Protein AF-A0A0G0UXB0-F1 (afdb_monomer_lite)

Secondary structure (DSSP, 8-state):
--HHHHHHHHHHHHHHTTPPP------HHHHHTT-------------

pLDDT: mean 78.8, std 12.05, range [50.66, 93.56]

Radius of gyration: 13.98 Å; chains: 1; bounding box: 25×34×35 Å

Sequence (47 aa):
MNRENKLMEQVKTLKAHGYKLALAIATEAEVKAGAACGQLSIITENK

Structure (mmCIF, N/CA/C/O backbone):
data_AF-A0A0G0UXB0-F1
#
_entry.id   AF-A0A0G0UXB0-F1
#
loop_
_atom_site.group_PDB
_atom_site.id
_atom_site.type_symbol
_atom_site.label_atom_id
_atom_site.label_alt_id
_atom_site.label_comp_id
_atom_site.label_asym_id
_atom_site.label_entity_id
_atom_site.label_seq_id
_atom_site.pdbx_PDB_ins_code
_atom_site.Cartn_x
_atom_site.Cartn_y
_atom_site.Cartn_z
_atom_site.occupancy
_atom_site.B_iso_or_equiv
_atom_site.auth_seq_id
_atom_site.auth_comp_id
_atom_site.auth_asym_id
_atom_site.auth_atom_id
_atom_site.pdbx_PDB_model_num
ATOM 1 N N . MET A 1 1 ? 3.509 22.508 2.053 1.00 68.81 1 MET A N 1
ATOM 2 C CA . MET A 1 1 ? 3.382 21.227 2.786 1.00 68.81 1 MET A CA 1
ATOM 3 C C . MET A 1 1 ? 4.335 20.224 2.155 1.00 68.81 1 MET A C 1
ATOM 5 O O . MET A 1 1 ? 4.304 20.101 0.936 1.00 68.81 1 MET A O 1
ATOM 9 N N . ASN A 1 2 ? 5.226 19.593 2.925 1.00 87.00 2 ASN A N 1
ATOM 10 C CA . ASN A 1 2 ? 6.200 18.643 2.372 1.00 87.00 2 ASN A CA 1
ATOM 11 C C . ASN A 1 2 ? 5.521 17.299 2.009 1.00 87.00 2 ASN A C 1
ATOM 13 O O . ASN A 1 2 ? 4.376 17.035 2.391 1.00 87.00 2 ASN A O 1
ATOM 17 N N . ARG A 1 3 ? 6.215 16.470 1.221 1.00 86.81 3 ARG A N 1
ATOM 18 C CA . ARG A 1 3 ? 5.690 15.195 0.700 1.00 86.81 3 ARG A CA 1
ATOM 19 C C . ARG A 1 3 ? 5.280 14.230 1.818 1.00 86.81 3 ARG A C 1
ATOM 21 O O . ARG A 1 3 ? 4.255 13.567 1.695 1.00 86.81 3 ARG A O 1
ATOM 28 N N . GLU A 1 4 ? 6.046 14.198 2.902 1.00 84.38 4 GLU A N 1
ATOM 29 C CA . GLU A 1 4 ? 5.808 13.335 4.064 1.00 84.38 4 GLU A CA 1
ATOM 30 C C . GLU A 1 4 ? 4.527 13.723 4.811 1.00 84.38 4 GLU A C 1
ATOM 32 O O . GLU A 1 4 ? 3.682 12.865 5.064 1.00 84.38 4 GLU A O 1
ATOM 37 N N . ASN A 1 5 ? 4.308 15.020 5.060 1.00 88.44 5 ASN A N 1
ATOM 38 C CA . ASN A 1 5 ? 3.090 15.510 5.710 1.00 88.44 5 ASN A CA 1
ATOM 39 C C . ASN A 1 5 ? 1.843 15.192 4.874 1.00 88.44 5 ASN A C 1
ATOM 41 O O . ASN A 1 5 ? 0.806 14.829 5.423 1.00 88.44 5 ASN A O 1
ATOM 45 N N . LYS A 1 6 ? 1.944 15.266 3.540 1.00 91.94 6 LYS A N 1
ATOM 46 C CA . LYS A 1 6 ? 0.838 14.903 2.642 1.00 91.94 6 LYS A CA 1
ATOM 47 C C . LYS A 1 6 ? 0.498 13.411 2.723 1.00 91.94 6 LYS A C 1
ATOM 49 O O . LYS A 1 6 ? -0.680 13.066 2.778 1.00 91.94 6 LYS A O 1
ATOM 54 N N . LEU A 1 7 ? 1.512 12.544 2.756 1.00 88.31 7 LEU A N 1
ATOM 55 C CA . LEU A 1 7 ? 1.323 11.097 2.872 1.00 88.31 7 LEU A CA 1
ATOM 56 C C . LEU A 1 7 ? 0.623 10.736 4.192 1.00 88.31 7 LEU A C 1
ATOM 58 O O . LEU A 1 7 ? -0.321 9.948 4.204 1.00 88.31 7 LEU A O 1
ATOM 62 N N . MET A 1 8 ? 1.042 11.360 5.294 1.00 89.19 8 MET A N 1
ATOM 63 C CA . MET A 1 8 ? 0.459 11.123 6.616 1.00 89.19 8 MET A CA 1
ATOM 64 C C . MET A 1 8 ? -1.017 11.531 6.693 1.00 89.19 8 MET A C 1
ATOM 66 O O . MET A 1 8 ? -1.820 10.796 7.266 1.00 89.19 8 MET A O 1
ATOM 70 N N . GLU A 1 9 ? -1.411 12.647 6.077 1.00 93.50 9 GLU A N 1
ATOM 71 C CA . GLU A 1 9 ? -2.824 13.054 6.022 1.00 93.50 9 GLU A CA 1
ATOM 72 C C . GLU A 1 9 ? -3.689 12.094 5.189 1.00 93.50 9 GLU A C 1
ATOM 74 O O . GLU A 1 9 ? -4.817 11.767 5.572 1.00 93.50 9 GLU A O 1
ATOM 79 N N . GLN A 1 10 ? -3.153 11.557 4.088 1.00 88.69 10 GLN A N 1
ATOM 80 C CA . GLN A 1 10 ? -3.846 10.528 3.303 1.00 88.69 10 GLN A CA 1
ATOM 81 C C . GLN A 1 10 ? -4.042 9.242 4.116 1.00 88.69 10 GLN A C 1
ATOM 83 O O . GLN A 1 10 ? -5.138 8.685 4.144 1.00 88.69 10 GLN A O 1
ATOM 88 N N . VAL A 1 11 ? -3.008 8.809 4.843 1.00 89.88 11 VAL A N 1
ATOM 89 C CA . VAL A 1 11 ? -3.067 7.650 5.747 1.00 89.88 11 VAL A CA 1
ATOM 90 C C . VAL A 1 11 ? -4.125 7.845 6.836 1.00 89.88 11 VAL A C 1
ATOM 92 O O . VAL A 1 11 ? -4.926 6.940 7.078 1.00 89.88 11 VAL A O 1
ATOM 95 N N . LYS A 1 12 ? -4.173 9.025 7.472 1.00 91.56 12 LYS A N 1
ATOM 96 C CA . LYS A 1 12 ? -5.199 9.361 8.475 1.00 91.56 12 LYS A CA 1
ATOM 97 C C . LYS A 1 12 ? -6.605 9.291 7.889 1.00 91.56 12 LYS A C 1
ATOM 99 O O . LYS A 1 12 ? -7.484 8.684 8.496 1.00 91.56 12 LYS A O 1
ATOM 104 N N . THR A 1 13 ? -6.797 9.859 6.700 1.00 91.75 13 THR A N 1
ATOM 105 C CA . THR A 1 13 ? -8.088 9.853 6.003 1.00 91.75 13 THR A CA 1
ATOM 106 C C . THR A 1 13 ? -8.558 8.425 5.741 1.00 91.75 13 THR A C 1
ATOM 108 O O . THR A 1 13 ? -9.687 8.081 6.078 1.00 91.75 13 THR A O 1
ATOM 111 N N . LEU A 1 14 ? -7.690 7.559 5.213 1.00 88.44 14 LEU A N 1
ATOM 112 C CA . LEU A 1 14 ? -8.030 6.159 4.940 1.00 88.44 14 LEU A CA 1
ATOM 113 C C . LEU A 1 14 ? -8.378 5.388 6.222 1.00 88.44 14 LEU A C 1
ATOM 115 O O . LEU A 1 14 ? -9.373 4.665 6.250 1.00 88.44 14 LEU A O 1
ATOM 119 N N . LYS A 1 15 ? -7.630 5.592 7.313 1.00 89.31 15 LYS A N 1
ATOM 120 C CA . LYS A 1 15 ? -7.969 4.991 8.614 1.00 89.31 15 LYS A CA 1
ATOM 121 C C . LYS A 1 15 ? -9.329 5.461 9.135 1.00 89.31 15 LYS A C 1
ATOM 123 O O . LYS A 1 15 ? -10.101 4.636 9.611 1.00 89.31 15 LYS A O 1
ATOM 128 N N . ALA A 1 16 ? -9.642 6.754 9.014 1.00 92.50 16 ALA A N 1
ATOM 129 C CA . ALA A 1 16 ? -10.924 7.315 9.454 1.00 92.50 16 ALA A CA 1
ATOM 130 C C . ALA A 1 16 ? -12.131 6.734 8.690 1.00 92.50 16 ALA A C 1
ATOM 132 O O . ALA A 1 16 ? -13.219 6.649 9.246 1.00 92.50 16 ALA A O 1
ATOM 133 N N . HIS A 1 17 ? -11.929 6.280 7.450 1.00 93.56 17 HIS A N 1
ATOM 134 C CA . HIS A 1 17 ? -12.951 5.598 6.645 1.00 93.56 17 HIS A CA 1
ATOM 135 C C . HIS A 1 17 ? -12.998 4.074 6.876 1.00 93.56 17 HIS A C 1
ATOM 137 O O . HIS A 1 17 ? -13.725 3.371 6.180 1.00 93.56 17 HIS A O 1
ATOM 143 N N . GLY A 1 18 ? -12.230 3.544 7.836 1.00 87.12 18 GLY A N 1
ATOM 144 C CA . GLY A 1 18 ? -12.250 2.125 8.202 1.00 87.12 18 GLY A CA 1
ATOM 145 C C . GLY A 1 18 ? -11.390 1.211 7.324 1.00 87.12 18 GLY A C 1
ATOM 146 O O . GLY A 1 18 ? -11.487 -0.011 7.445 1.00 87.12 18 GLY A O 1
ATOM 147 N N . TYR A 1 19 ? -10.526 1.758 6.462 1.00 82.88 19 TYR A N 1
ATOM 148 C CA . TYR A 1 19 ? -9.609 0.939 5.670 1.00 82.88 19 TYR A CA 1
ATOM 149 C C . TYR A 1 19 ? -8.486 0.360 6.536 1.00 82.88 19 TYR A C 1
ATOM 151 O O . TYR A 1 19 ? -7.854 1.058 7.334 1.00 82.88 19 TYR A O 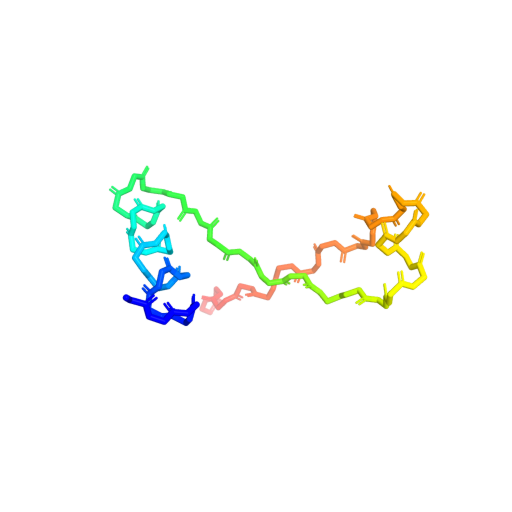1
ATOM 159 N N . LYS A 1 20 ? -8.183 -0.922 6.317 1.00 81.62 20 LYS A N 1
ATOM 160 C CA . LYS A 1 20 ? -6.968 -1.558 6.833 1.00 81.62 20 LYS A CA 1
ATOM 161 C C . LYS A 1 20 ? -5.821 -1.277 5.872 1.00 81.62 20 LYS A C 1
ATOM 163 O O . LYS A 1 20 ? -5.981 -1.387 4.660 1.00 81.62 20 LYS A O 1
ATOM 168 N N . LEU A 1 21 ? -4.676 -0.902 6.422 1.00 77.56 21 LEU A N 1
ATOM 169 C CA . LEU A 1 21 ? -3.495 -0.556 5.642 1.00 77.56 21 LEU A CA 1
ATOM 170 C C . LEU A 1 21 ? -2.491 -1.706 5.691 1.00 77.56 21 LEU A C 1
ATOM 172 O O . LEU A 1 21 ? -2.276 -2.285 6.754 1.00 77.56 21 LEU A O 1
ATOM 176 N N . ALA A 1 22 ? -1.864 -1.996 4.554 1.00 77.38 22 ALA A N 1
ATOM 177 C CA . ALA A 1 22 ? -0.746 -2.924 4.437 1.00 77.38 22 ALA A CA 1
ATOM 178 C C . ALA A 1 22 ? 0.417 -2.236 3.708 1.00 77.38 22 ALA A C 1
ATOM 180 O O . ALA A 1 22 ? 0.196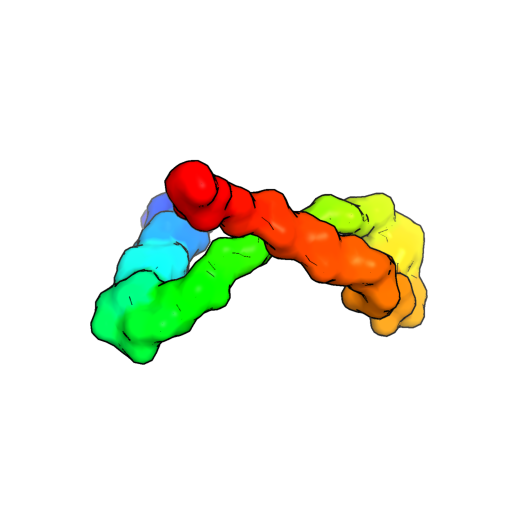 -1.360 2.869 1.00 77.38 22 ALA A O 1
ATOM 181 N N . LEU A 1 23 ? 1.647 -2.624 4.042 1.00 76.94 23 LEU A N 1
ATOM 182 C CA . LEU A 1 23 ? 2.857 -2.176 3.358 1.00 76.94 23 LEU A CA 1
ATOM 183 C C . LEU A 1 23 ? 3.290 -3.261 2.369 1.00 76.94 23 LEU A C 1
ATOM 185 O O . LEU A 1 23 ? 3.473 -4.408 2.765 1.00 76.94 23 LEU A O 1
ATOM 189 N N . ALA A 1 24 ? 3.479 -2.887 1.107 1.00 77.62 24 ALA A N 1
ATOM 190 C CA . ALA A 1 24 ? 4.112 -3.733 0.103 1.00 77.62 24 ALA A CA 1
ATOM 191 C C . ALA A 1 24 ? 5.466 -3.125 -0.278 1.00 77.62 24 ALA A C 1
ATOM 193 O O . ALA A 1 24 ? 5.579 -1.909 -0.442 1.00 77.62 24 ALA A O 1
ATOM 194 N N . ILE A 1 25 ? 6.485 -3.971 -0.408 1.00 79.19 25 ILE A N 1
ATOM 195 C CA . ILE A 1 25 ? 7.826 -3.589 -0.853 1.00 79.19 25 ILE A CA 1
ATOM 196 C C . ILE A 1 25 ? 8.051 -4.262 -2.204 1.00 79.19 25 ILE A C 1
ATOM 198 O O . ILE A 1 25 ? 7.838 -5.464 -2.328 1.00 79.19 25 ILE A O 1
ATOM 202 N N . ALA A 1 26 ? 8.463 -3.484 -3.200 1.00 82.94 26 ALA A N 1
ATOM 203 C CA . ALA A 1 26 ? 8.789 -3.968 -4.535 1.00 82.94 26 ALA A CA 1
ATOM 204 C C . ALA A 1 26 ? 10.048 -3.260 -5.044 1.00 82.94 26 ALA A C 1
ATOM 206 O O . ALA A 1 26 ? 10.325 -2.111 -4.683 1.00 82.94 26 ALA A O 1
ATOM 207 N N . THR A 1 27 ? 10.807 -3.944 -5.888 1.00 85.81 27 THR A N 1
ATOM 208 C CA . THR A 1 27 ? 11.929 -3.368 -6.627 1.00 85.81 27 THR A CA 1
ATOM 209 C C . THR A 1 27 ? 11.432 -2.381 -7.686 1.00 85.81 27 THR A C 1
ATOM 211 O O . THR A 1 27 ? 10.299 -2.456 -8.165 1.00 85.81 27 THR A O 1
ATOM 214 N N . GLU A 1 28 ? 12.294 -1.456 -8.115 1.00 87.69 28 GLU A N 1
ATOM 215 C CA . GLU A 1 28 ? 11.952 -0.503 -9.181 1.00 87.69 28 GLU A CA 1
ATOM 216 C C . GLU A 1 28 ? 11.557 -1.212 -10.491 1.00 87.69 28 GLU A C 1
ATOM 218 O O . GLU A 1 28 ? 10.659 -0.757 -11.203 1.00 87.69 28 GLU A O 1
ATOM 223 N N . ALA A 1 29 ? 12.198 -2.346 -10.794 1.00 88.69 29 ALA A N 1
ATOM 224 C CA . ALA A 1 29 ? 11.896 -3.154 -11.971 1.00 88.69 29 ALA A CA 1
ATOM 225 C C . ALA A 1 29 ? 10.469 -3.729 -11.929 1.00 88.69 29 ALA A C 1
ATOM 227 O O . ALA A 1 29 ? 9.746 -3.631 -12.919 1.00 88.69 29 ALA A O 1
ATOM 228 N N . GLU A 1 30 ? 10.037 -4.259 -10.781 1.00 85.25 30 GLU A N 1
ATOM 229 C CA . GLU A 1 30 ? 8.680 -4.797 -10.590 1.00 85.25 30 GLU A CA 1
ATOM 230 C C . GLU A 1 30 ? 7.606 -3.711 -10.722 1.00 85.25 30 GLU A C 1
ATOM 232 O O . GLU A 1 30 ? 6.562 -3.942 -11.337 1.00 85.25 30 GLU A O 1
ATOM 237 N N . VAL A 1 31 ? 7.881 -2.504 -10.208 1.00 84.25 31 VAL A N 1
ATOM 238 C CA . VAL A 1 31 ? 6.983 -1.347 -10.354 1.00 84.25 31 VAL A CA 1
ATOM 239 C C . VAL A 1 31 ? 6.842 -0.954 -11.826 1.00 84.25 31 VAL A C 1
ATOM 241 O O . VAL A 1 31 ? 5.724 -0.770 -12.307 1.00 84.25 31 VAL A O 1
ATOM 244 N N . LYS A 1 32 ? 7.955 -0.856 -12.567 1.00 85.31 32 LYS A N 1
ATOM 245 C CA . LYS A 1 32 ? 7.950 -0.483 -13.995 1.00 85.31 32 LYS A CA 1
ATOM 246 C C . LYS A 1 32 ? 7.253 -1.511 -14.878 1.00 85.31 32 LYS A C 1
ATOM 248 O O . LYS A 1 32 ? 6.605 -1.136 -15.849 1.00 85.31 32 LYS A O 1
ATOM 253 N N . ALA A 1 33 ? 7.375 -2.790 -14.539 1.00 84.69 33 ALA A N 1
ATOM 254 C CA . ALA A 1 33 ? 6.736 -3.872 -15.274 1.00 84.69 33 ALA A CA 1
ATOM 255 C C . ALA A 1 33 ? 5.215 -3.959 -15.034 1.00 84.69 33 ALA A C 1
ATOM 257 O O . ALA A 1 33 ? 4.560 -4.794 -15.652 1.00 84.69 33 ALA A O 1
ATOM 258 N N . GLY A 1 34 ? 4.645 -3.154 -14.120 1.00 73.38 34 GLY A N 1
ATOM 259 C CA . GLY A 1 34 ? 3.251 -3.308 -13.683 1.00 73.38 34 GLY A CA 1
ATOM 260 C C . GLY A 1 34 ? 2.988 -4.659 -13.005 1.00 73.38 34 GLY A C 1
ATOM 261 O O . GLY A 1 34 ? 1.840 -5.062 -12.850 1.00 73.38 34 GLY A O 1
ATOM 262 N N . ALA A 1 35 ? 4.058 -5.355 -12.612 1.00 67.88 35 ALA A N 1
ATOM 263 C CA . ALA A 1 35 ? 4.054 -6.731 -12.133 1.00 67.88 35 ALA A CA 1
ATOM 264 C C . ALA A 1 35 ? 4.216 -6.804 -10.611 1.00 67.88 35 ALA A C 1
ATOM 266 O O . ALA A 1 35 ? 4.631 -7.831 -10.078 1.00 67.88 35 ALA A O 1
ATOM 267 N N . ALA A 1 36 ? 3.864 -5.731 -9.895 1.00 65.75 36 ALA A N 1
ATOM 268 C CA . ALA A 1 36 ? 3.735 -5.720 -8.441 1.00 65.75 36 ALA A CA 1
ATOM 269 C C . ALA A 1 36 ? 2.512 -6.558 -7.993 1.00 65.75 36 ALA A C 1
ATOM 271 O O . ALA A 1 36 ? 1.620 -6.082 -7.300 1.00 65.75 36 ALA A O 1
ATOM 272 N N . CYS A 1 37 ? 2.463 -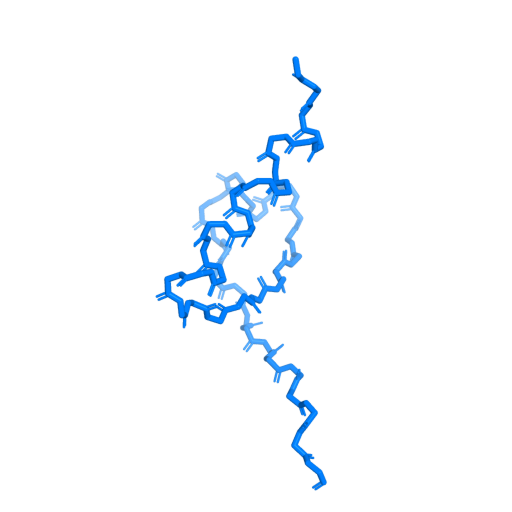7.818 -8.424 1.00 58.34 37 CYS A N 1
ATOM 273 C CA . CYS A 1 37 ? 1.535 -8.866 -8.008 1.00 58.34 37 CYS A CA 1
ATOM 274 C C . CYS A 1 37 ? 2.209 -9.825 -7.008 1.00 58.34 37 CY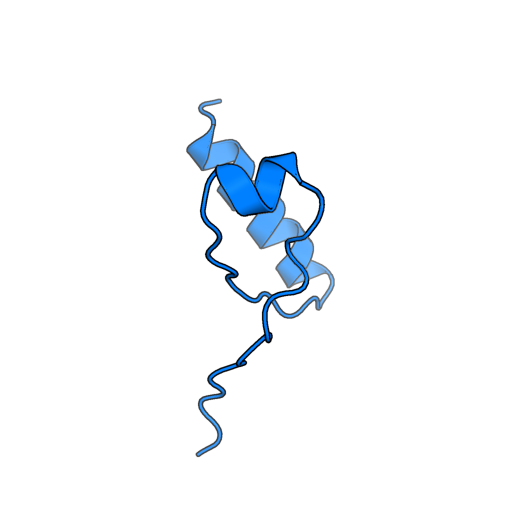S A C 1
ATOM 276 O O . CYS A 1 37 ? 1.791 -10.974 -6.878 1.00 58.34 37 CYS A O 1
ATOM 278 N N . GLY A 1 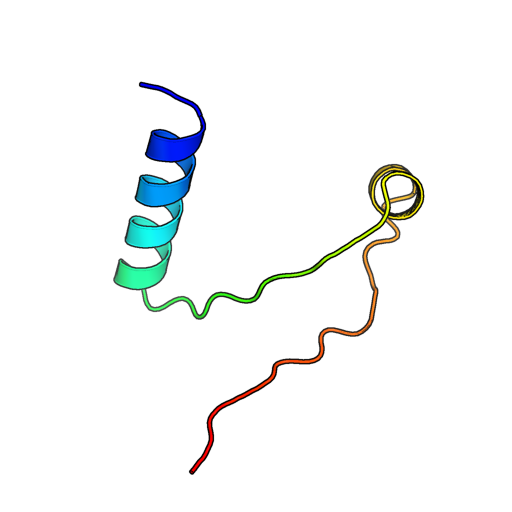38 ? 3.278 -9.376 -6.338 1.00 60.34 38 GLY A N 1
ATOM 279 C CA . GLY A 1 38 ? 3.970 -10.147 -5.307 1.00 60.34 38 GLY A CA 1
ATOM 280 C C . GLY A 1 38 ? 3.018 -10.577 -4.188 1.00 60.34 38 GLY A C 1
ATOM 281 O O . GLY A 1 38 ? 2.024 -9.907 -3.904 1.00 60.34 38 GLY A O 1
ATOM 282 N N . GLN A 1 39 ? 3.307 -11.720 -3.563 1.00 56.53 39 GLN A N 1
ATOM 283 C CA . GLN A 1 39 ? 2.471 -12.273 -2.499 1.00 56.53 39 GLN A CA 1
ATOM 284 C C . GLN A 1 39 ? 2.320 -11.264 -1.349 1.00 56.53 39 GLN A C 1
ATOM 286 O O . GLN A 1 39 ? 3.300 -10.842 -0.736 1.00 56.53 39 GLN A O 1
ATOM 291 N N . LEU A 1 40 ? 1.075 -10.886 -1.047 1.00 61.12 40 LEU A N 1
ATOM 292 C CA . LEU A 1 40 ? 0.747 -10.048 0.102 1.00 61.12 40 LEU A CA 1
ATOM 293 C C . LEU A 1 40 ? 0.715 -10.919 1.364 1.00 61.12 40 LEU A C 1
ATOM 295 O O . LEU A 1 40 ? -0.310 -11.513 1.693 1.00 61.12 40 LEU A O 1
ATOM 299 N N . SER A 1 41 ? 1.831 -10.985 2.085 1.00 57.19 41 SER A N 1
ATOM 300 C CA . SER A 1 41 ? 1.868 -11.587 3.420 1.00 57.19 41 SER A CA 1
ATOM 301 C C . SER A 1 41 ? 1.464 -10.547 4.460 1.00 57.19 41 SER A C 1
ATOM 303 O O . SER A 1 41 ? 2.253 -9.681 4.833 1.00 57.19 41 SER A O 1
ATOM 305 N N . ILE A 1 42 ? 0.217 -10.616 4.925 1.00 61.78 42 ILE A N 1
ATOM 306 C CA . ILE A 1 42 ? -0.259 -9.779 6.028 1.00 61.78 42 ILE A CA 1
ATOM 307 C C . ILE A 1 42 ? 0.189 -10.433 7.337 1.00 61.78 42 ILE A C 1
ATOM 309 O O . ILE A 1 42 ? -0.369 -11.447 7.750 1.00 61.78 42 ILE A O 1
ATOM 313 N N . ILE A 1 43 ? 1.187 -9.849 8.000 1.00 60.91 43 ILE A N 1
ATOM 314 C CA . ILE A 1 43 ? 1.524 -10.211 9.380 1.00 60.91 43 ILE A CA 1
ATOM 315 C C . ILE A 1 43 ? 0.440 -9.601 10.270 1.00 60.91 43 ILE A C 1
ATOM 317 O O . ILE A 1 43 ? 0.401 -8.389 10.473 1.00 60.91 43 ILE A O 1
ATOM 321 N N . THR A 1 44 ? -0.487 -10.428 10.748 1.00 67.94 44 THR A N 1
ATOM 322 C CA . THR A 1 44 ? -1.504 -10.003 11.712 1.00 67.94 44 THR A CA 1
ATOM 323 C C . THR A 1 44 ? -1.042 -10.348 13.118 1.00 67.94 44 THR A C 1
ATOM 325 O O . THR A 1 44 ? -0.762 -11.513 13.394 1.00 67.94 44 THR A O 1
ATOM 328 N N . GLU A 1 45 ? -1.040 -9.373 14.020 1.00 71.12 45 GLU A N 1
ATOM 329 C CA . GLU A 1 45 ? -0.969 -9.607 15.465 1.00 71.12 45 GLU A CA 1
ATOM 330 C C . GLU A 1 45 ? -2.319 -10.173 15.950 1.00 71.12 45 GLU A C 1
ATOM 332 O O . GLU A 1 45 ? -3.083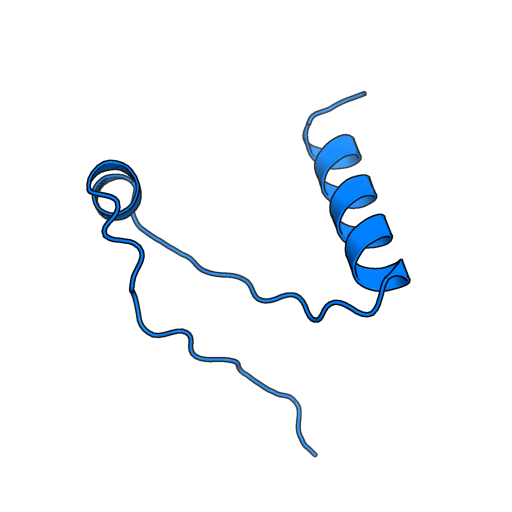 -9.505 16.642 1.00 71.12 45 GLU A O 1
ATOM 337 N N . ASN A 1 46 ? -2.682 -11.383 15.520 1.00 61.53 46 ASN A N 1
ATOM 338 C CA . ASN A 1 46 ? -3.754 -12.121 16.183 1.00 61.53 46 ASN A CA 1
ATOM 339 C C . ASN A 1 46 ? -3.126 -12.889 17.355 1.00 61.53 46 ASN A C 1
ATOM 341 O O . ASN A 1 46 ? -2.143 -13.597 17.157 1.00 61.53 46 ASN A O 1
ATOM 345 N N . LYS A 1 47 ? -3.683 -12.631 18.546 1.00 50.66 47 LYS A N 1
ATOM 346 C CA . LYS A 1 47 ? -3.214 -12.991 19.896 1.00 50.66 47 LYS A CA 1
ATOM 347 C C . LYS A 1 47 ? -2.712 -14.420 20.072 1.00 50.66 47 LYS A C 1
ATOM 349 O O . LYS A 1 47 ? -3.392 -15.340 19.569 1.00 50.66 47 LYS A O 1
#

Foldseek 3Di:
DDPVVVVVVVVVVCVVVVDDDDDDDDDPVCVVVVNSPPDRDDPDPDD